Protein AF-A0A9N9J824-F1 (afdb_monomer_lite)

pLDDT: mean 71.8, std 17.31, range [29.41, 93.31]

Sequence (123 aa):
YCRESSLVEPFQILQDLHNSNISACDINQIMSPIRKLTIQLCDLSPVYLIHLLSLYITTLEEMILDVILERAPLQLEDLRRLVKNNKKLKKLKLYTNYSERCLEGETLKYFADGAELPVAQYR

Radius of gyration: 15.01 Å; chains: 1; bounding box: 34×41×40 Å

Foldseek 3Di:
DPDPPPCPPVVVLLVPVVVDPDDPVVLQVSCDQAAEDEDEDDPDPVLVSLQSLLVRHQRYQEYHYEYAPDDDDDDLQSVLSNLVSHVNHAWYWYHYPFWIFIQGDVSSVVSNVPDDTDDTDTD

Secondary structure (DSSP, 8-state):
---------HHHHHHHHHHS---HHHHHHH----SEEEEEESSS-HHHHHHHHHHH-----EEEEEE-TTS-PPPHHHHHHHHHH-TT--EEEEE-SSEEEEEETHHHHHHHTTPPPPPPEE-

Organism: NCBI:txid60492

Structure (mmCIF, N/CA/C/O backbone):
data_AF-A0A9N9J824-F1
#
_entry.id   AF-A0A9N9J824-F1
#
loop_
_atom_site.group_PDB
_atom_site.id
_atom_site.type_symbol
_atom_site.label_atom_id
_atom_site.label_alt_id
_atom_site.label_comp_id
_atom_site.label_asym_id
_atom_site.label_entity_id
_atom_site.label_seq_id
_atom_site.pdbx_PDB_ins_code
_atom_site.Cartn_x
_atom_site.Cartn_y
_atom_site.Cartn_z
_atom_site.occupancy
_atom_site.B_iso_or_equiv
_atom_site.auth_seq_id
_atom_site.auth_comp_id
_atom_site.auth_asym_id
_atom_site.auth_atom_id
_atom_site.pdbx_PDB_model_num
ATOM 1 N N . TYR A 1 1 ? 16.180 33.447 14.887 1.00 38.06 1 TYR A N 1
ATOM 2 C CA . TYR A 1 1 ? 15.727 32.425 15.849 1.00 38.06 1 TYR A CA 1
ATOM 3 C C . TYR A 1 1 ? 14.283 32.041 15.557 1.00 38.06 1 TYR A C 1
ATOM 5 O O . TYR A 1 1 ? 13.361 32.581 16.149 1.00 38.06 1 TYR A O 1
ATOM 13 N N . CYS A 1 2 ? 14.091 31.113 14.627 1.00 29.41 2 CYS A N 1
ATOM 14 C CA . CYS A 1 2 ? 12.942 30.216 14.625 1.00 29.41 2 CYS A CA 1
ATOM 15 C C . CYS A 1 2 ? 13.572 28.832 14.722 1.00 29.41 2 CYS A C 1
ATOM 17 O O . CYS A 1 2 ? 14.417 28.501 13.896 1.00 29.41 2 CYS A O 1
ATOM 19 N N . ARG A 1 3 ? 13.290 28.112 15.812 1.00 31.98 3 ARG A N 1
ATOM 20 C CA . ARG A 1 3 ? 13.802 26.758 16.019 1.00 31.98 3 ARG A CA 1
ATOM 21 C C . ARG A 1 3 ? 13.313 25.909 14.856 1.00 31.98 3 ARG A C 1
ATOM 23 O O . ARG A 1 3 ? 12.104 25.747 14.698 1.00 31.98 3 ARG A O 1
ATOM 30 N N . GLU A 1 4 ? 14.258 25.400 14.076 1.00 37.06 4 GLU A N 1
ATOM 31 C CA . GLU A 1 4 ? 14.064 24.260 13.193 1.00 37.06 4 GLU A CA 1
ATOM 32 C C . GLU A 1 4 ? 13.423 23.164 14.040 1.00 37.06 4 GLU A C 1
ATOM 34 O O . GLU A 1 4 ? 14.053 22.550 14.904 1.00 37.06 4 GLU A O 1
ATOM 39 N N . SER A 1 5 ? 12.108 23.011 13.887 1.00 38.97 5 SER A N 1
ATOM 40 C CA . SER A 1 5 ? 11.429 21.830 14.385 1.00 38.97 5 SER A CA 1
ATOM 41 C C . SER A 1 5 ? 12.006 20.701 13.565 1.00 38.97 5 SER A C 1
ATOM 43 O O . SER A 1 5 ? 11.746 20.629 12.368 1.00 38.97 5 SER A O 1
ATOM 45 N N . SER A 1 6 ? 12.871 19.932 14.223 1.00 44.56 6 SER A N 1
ATOM 46 C CA . SER A 1 6 ? 13.490 18.702 13.757 1.00 44.56 6 SER A CA 1
ATOM 47 C C . SER A 1 6 ? 12.423 17.811 13.125 1.00 44.56 6 SER A C 1
ATOM 49 O O . SER A 1 6 ? 11.774 17.000 13.787 1.00 44.56 6 SER A O 1
ATOM 51 N N . LEU A 1 7 ? 12.197 18.021 11.831 1.00 42.47 7 LEU A N 1
ATOM 52 C CA . LEU A 1 7 ? 11.673 17.016 10.939 1.00 42.47 7 LEU A CA 1
ATOM 53 C C . LEU A 1 7 ? 12.804 16.005 10.855 1.00 42.47 7 LEU A C 1
ATOM 55 O O . LEU A 1 7 ? 13.679 16.094 10.000 1.00 42.47 7 LEU A O 1
ATOM 59 N N . VAL A 1 8 ? 12.820 15.062 11.793 1.00 47.12 8 VAL A N 1
ATOM 60 C CA . VAL A 1 8 ? 13.379 13.760 11.471 1.00 47.12 8 VAL A CA 1
ATOM 61 C C . VAL A 1 8 ? 12.509 13.280 10.316 1.00 47.12 8 VAL A C 1
ATOM 63 O O . VAL A 1 8 ? 11.371 12.852 10.513 1.00 47.12 8 VAL A O 1
ATOM 66 N N . GLU A 1 9 ? 12.993 13.538 9.101 1.00 54.47 9 GLU A N 1
ATOM 67 C CA . GLU A 1 9 ? 12.348 13.168 7.852 1.00 54.47 9 GLU A CA 1
ATOM 68 C C . GLU A 1 9 ? 11.931 11.701 8.004 1.00 54.47 9 GLU A C 1
ATOM 70 O O . GLU A 1 9 ? 12.770 10.884 8.390 1.00 54.47 9 GLU A O 1
ATOM 75 N N . PRO A 1 10 ? 10.666 11.328 7.746 1.00 52.47 10 PRO A N 1
ATOM 76 C CA . PRO A 1 10 ? 10.201 9.943 7.845 1.00 52.47 10 PRO A CA 1
ATOM 77 C C . PRO A 1 10 ? 11.146 8.941 7.159 1.00 52.47 10 PRO A C 1
ATOM 79 O O . PRO A 1 10 ? 11.251 7.795 7.578 1.00 52.47 10 PRO A O 1
ATOM 82 N N . PHE A 1 11 ? 11.894 9.401 6.154 1.00 52.06 11 PHE A N 1
ATOM 83 C CA . PHE A 1 11 ? 12.988 8.686 5.509 1.00 52.06 11 PHE A CA 1
ATOM 84 C C . PHE A 1 11 ? 14.135 8.266 6.437 1.00 52.06 11 PHE A C 1
ATOM 86 O O . PHE A 1 11 ? 14.586 7.130 6.320 1.00 52.06 11 PHE A O 1
ATOM 93 N N . GLN A 1 12 ? 14.597 9.123 7.350 1.00 56.09 12 GLN A N 1
ATOM 94 C CA . GLN A 1 12 ? 15.696 8.797 8.265 1.00 56.09 12 GLN A CA 1
ATOM 95 C C . GLN A 1 12 ? 15.282 7.691 9.240 1.00 56.09 12 GLN A C 1
ATOM 97 O O . GLN A 1 12 ? 16.010 6.724 9.409 1.00 56.09 12 GLN A O 1
ATOM 102 N N . ILE A 1 13 ? 14.062 7.764 9.781 1.00 56.28 13 ILE A N 1
ATOM 103 C CA . ILE A 1 13 ? 13.504 6.725 10.663 1.00 56.28 13 ILE A CA 1
ATOM 104 C C . ILE A 1 13 ? 13.414 5.372 9.942 1.00 56.28 13 ILE A C 1
ATOM 106 O O . ILE A 1 13 ? 13.715 4.328 10.519 1.00 56.28 13 ILE A O 1
ATOM 110 N N . LEU A 1 14 ? 13.008 5.380 8.669 1.00 58.31 14 LEU A N 1
ATOM 111 C CA . LEU A 1 14 ? 12.906 4.165 7.859 1.00 58.31 14 LEU A CA 1
ATOM 112 C C . LEU A 1 14 ? 14.279 3.598 7.477 1.00 58.31 14 LEU A C 1
ATOM 114 O O . LEU A 1 14 ? 14.439 2.378 7.442 1.00 58.31 14 LEU A O 1
ATOM 118 N N . GLN A 1 15 ? 15.267 4.458 7.216 1.00 57.78 15 GLN A N 1
ATOM 119 C CA . GLN A 1 15 ? 16.653 4.036 7.003 1.00 57.78 15 GLN A CA 1
ATOM 120 C C . GLN A 1 15 ? 17.264 3.452 8.275 1.00 57.78 15 GLN A C 1
ATOM 122 O O . GLN A 1 15 ? 17.921 2.414 8.211 1.00 57.78 15 GLN A O 1
ATOM 127 N N . ASP A 1 16 ? 17.004 4.071 9.424 1.00 55.41 16 ASP A N 1
ATOM 128 C CA . ASP A 1 16 ? 17.467 3.574 10.712 1.00 55.41 16 ASP A CA 1
ATOM 129 C C . ASP A 1 16 ? 16.846 2.195 10.983 1.00 55.41 16 ASP A C 1
ATOM 131 O O . ASP A 1 16 ? 17.589 1.248 11.226 1.00 55.41 16 ASP A O 1
ATOM 135 N N . LEU A 1 17 ? 15.529 2.023 10.793 1.00 54.81 17 LEU A N 1
ATOM 136 C CA . LEU A 1 17 ? 14.834 0.724 10.874 1.00 54.81 17 LEU A CA 1
ATOM 137 C C . LEU A 1 17 ? 15.404 -0.341 9.926 1.00 54.81 17 LEU A C 1
ATOM 139 O O . LEU A 1 17 ? 15.531 -1.498 10.316 1.00 54.81 17 LEU A O 1
ATOM 143 N N . HIS A 1 18 ? 15.744 0.030 8.689 1.00 53.53 18 HIS A N 1
ATOM 144 C CA . HIS A 1 18 ? 16.367 -0.885 7.729 1.00 53.53 18 HIS A CA 1
ATOM 145 C C . HIS A 1 18 ? 17.758 -1.348 8.193 1.00 53.53 18 HIS A C 1
ATOM 147 O O . HIS A 1 18 ? 18.149 -2.488 7.949 1.00 53.53 18 HIS A O 1
ATOM 153 N N . ASN A 1 19 ? 18.504 -0.471 8.867 1.00 50.69 19 ASN A N 1
ATOM 154 C CA . ASN A 1 19 ? 19.903 -0.693 9.221 1.00 50.69 19 ASN A CA 1
ATOM 155 C C . ASN A 1 19 ? 20.120 -1.237 10.641 1.00 50.69 19 ASN A C 1
ATOM 157 O O . ASN A 1 19 ? 21.272 -1.454 11.022 1.00 50.69 19 ASN A O 1
ATOM 161 N N . SER A 1 20 ? 19.073 -1.461 11.443 1.00 44.78 20 SER A N 1
ATOM 162 C CA . SER A 1 20 ? 19.256 -1.827 12.851 1.00 44.78 20 SER A CA 1
ATOM 163 C C . SER A 1 20 ? 18.411 -3.008 13.340 1.00 44.78 20 SER A C 1
ATOM 165 O O . SER A 1 20 ? 17.248 -3.184 12.992 1.00 44.78 20 SER A O 1
ATOM 167 N N . ASN A 1 21 ? 19.027 -3.824 14.208 1.00 48.81 21 ASN A N 1
ATOM 168 C CA . ASN A 1 21 ? 18.382 -4.865 15.019 1.00 48.81 21 ASN A CA 1
ATOM 169 C C . ASN A 1 21 ? 17.567 -4.209 16.154 1.00 48.81 21 ASN A C 1
ATOM 171 O O . ASN A 1 21 ? 17.894 -4.357 17.333 1.00 48.81 21 ASN A O 1
ATOM 175 N N . ILE A 1 22 ? 16.556 -3.410 15.805 1.00 47.53 22 ILE A N 1
ATOM 176 C CA . ILE A 1 22 ? 15.750 -2.658 16.776 1.00 47.53 22 ILE A CA 1
ATOM 177 C C . ILE A 1 22 ? 14.830 -3.611 17.551 1.00 47.53 22 ILE A C 1
ATOM 179 O O . ILE A 1 22 ? 14.144 -4.455 16.969 1.00 47.53 22 ILE A O 1
ATOM 183 N N . SER A 1 23 ? 14.791 -3.462 18.878 1.00 46.97 23 SER A N 1
ATOM 184 C CA . SER A 1 23 ? 13.878 -4.208 19.745 1.00 46.97 23 SER A CA 1
ATOM 185 C C . SER A 1 23 ? 12.422 -3.757 19.542 1.00 46.97 23 SER A C 1
ATOM 187 O O . SER A 1 23 ? 12.147 -2.583 19.302 1.00 46.97 23 SER A O 1
ATOM 189 N N . ALA A 1 24 ? 11.451 -4.663 19.696 1.00 46.06 24 ALA A N 1
ATOM 190 C CA . ALA A 1 24 ? 10.024 -4.365 19.495 1.00 46.06 24 ALA A CA 1
ATOM 191 C C . ALA A 1 24 ? 9.471 -3.210 20.368 1.00 46.06 24 ALA A C 1
ATOM 193 O O . ALA A 1 24 ? 8.425 -2.640 20.051 1.00 46.06 24 ALA A O 1
ATOM 194 N N . CYS A 1 25 ? 10.154 -2.857 21.463 1.00 41.72 25 CYS A N 1
ATOM 195 C CA . CYS A 1 25 ? 9.774 -1.748 22.340 1.00 41.72 25 CYS A CA 1
ATOM 196 C C . CYS A 1 25 ? 10.129 -0.379 21.728 1.00 41.72 25 CYS A C 1
ATOM 198 O O . CYS A 1 25 ? 9.317 0.546 21.774 1.00 41.72 25 CYS A O 1
ATOM 200 N N . ASP A 1 26 ? 11.292 -0.277 21.082 1.00 49.81 26 ASP A N 1
ATOM 201 C CA . ASP A 1 26 ? 11.784 0.963 20.471 1.00 49.81 26 ASP A CA 1
ATOM 202 C C . ASP A 1 26 ? 11.023 1.293 19.177 1.00 49.81 26 ASP A C 1
ATOM 204 O O . ASP A 1 26 ? 10.731 2.456 18.903 1.00 49.81 26 ASP A O 1
ATOM 208 N N . ILE A 1 27 ? 10.584 0.271 18.430 1.00 48.53 27 ILE A N 1
ATOM 209 C CA . ILE A 1 27 ? 9.773 0.437 17.208 1.00 48.53 27 ILE A CA 1
ATOM 210 C C . ILE A 1 27 ? 8.463 1.188 17.500 1.00 48.53 27 ILE A C 1
ATOM 212 O O . ILE A 1 27 ? 8.082 2.092 16.757 1.00 48.53 27 ILE A O 1
ATOM 216 N N . ASN A 1 28 ? 7.787 0.852 18.604 1.00 47.84 28 ASN A N 1
ATOM 217 C CA . ASN A 1 28 ? 6.513 1.474 18.981 1.00 47.84 28 ASN A CA 1
ATOM 218 C C . ASN A 1 28 ? 6.668 2.918 19.484 1.00 47.84 28 ASN A C 1
ATOM 220 O O . ASN A 1 28 ? 5.723 3.698 19.382 1.00 47.84 28 ASN A O 1
ATOM 224 N N . GLN A 1 29 ? 7.835 3.281 20.029 1.00 50.28 29 GLN A N 1
ATOM 225 C CA . GLN A 1 29 ? 8.123 4.658 20.449 1.00 50.28 29 GLN A CA 1
ATOM 226 C C . GLN A 1 29 ? 8.572 5.540 19.279 1.00 50.28 29 GLN A C 1
ATOM 228 O O . GLN A 1 29 ? 8.224 6.719 19.234 1.00 50.28 29 GLN A O 1
ATOM 233 N N . ILE A 1 30 ? 9.312 4.971 18.324 1.00 48.94 30 ILE A N 1
ATOM 234 C CA . ILE A 1 30 ? 9.816 5.682 17.144 1.00 48.94 30 ILE A CA 1
ATOM 235 C C . ILE A 1 30 ? 8.683 5.954 16.141 1.00 48.94 30 ILE A C 1
ATOM 237 O O . ILE A 1 30 ? 8.609 7.038 15.560 1.00 48.94 30 ILE A O 1
ATOM 241 N N . MET A 1 31 ? 7.743 5.019 15.982 1.00 57.75 31 MET A N 1
ATOM 242 C CA . MET A 1 31 ? 6.624 5.157 15.046 1.00 57.75 31 MET A CA 1
ATOM 243 C C . MET A 1 31 ? 5.408 5.834 15.698 1.00 57.75 31 MET A C 1
ATOM 245 O O . MET A 1 31 ? 4.324 5.263 15.824 1.00 57.75 31 MET A O 1
ATOM 249 N N . SER A 1 32 ? 5.601 7.096 16.091 1.00 53.78 32 SER A N 1
ATOM 250 C CA . SER A 1 32 ? 4.529 8.072 16.354 1.00 53.78 32 SER A CA 1
ATOM 251 C C . SER A 1 32 ? 3.478 8.051 15.227 1.00 53.78 32 SER A C 1
ATOM 253 O O . SER A 1 32 ? 3.830 7.718 14.095 1.00 53.78 32 SER A O 1
ATOM 255 N N . PRO A 1 33 ? 2.194 8.395 15.464 1.00 59.12 33 PRO A N 1
ATOM 256 C CA . PRO A 1 33 ? 1.175 8.378 14.416 1.00 59.12 33 PRO A CA 1
ATOM 257 C C . PRO A 1 33 ? 1.564 9.235 13.202 1.00 59.12 33 PRO A C 1
ATOM 259 O O . PRO A 1 33 ? 1.441 10.462 13.202 1.00 59.12 33 PRO A O 1
ATOM 262 N N . ILE A 1 34 ? 2.000 8.562 12.139 1.00 65.44 34 ILE A N 1
ATOM 263 C CA . ILE A 1 34 ? 2.301 9.169 10.847 1.00 65.44 34 ILE A CA 1
ATOM 264 C C . ILE A 1 34 ? 0.975 9.368 10.131 1.00 65.44 34 ILE A C 1
ATOM 266 O O . ILE A 1 34 ? 0.274 8.404 9.862 1.00 65.44 34 ILE A O 1
ATOM 270 N N . ARG A 1 35 ? 0.621 10.609 9.790 1.00 74.38 35 ARG A N 1
ATOM 271 C CA . ARG A 1 35 ? -0.578 10.874 8.973 1.00 74.38 35 ARG A CA 1
ATOM 272 C C . ARG A 1 35 ? -0.316 10.667 7.487 1.00 74.38 35 ARG A C 1
ATOM 274 O O . ARG A 1 35 ? -1.180 10.154 6.786 1.00 74.38 35 ARG A O 1
ATOM 281 N N . LYS A 1 36 ? 0.871 11.048 7.015 1.00 82.56 36 LYS A N 1
ATOM 282 C CA . LYS A 1 36 ? 1.250 10.998 5.605 1.00 82.56 36 LYS A CA 1
ATOM 283 C C . LYS A 1 36 ? 2.679 10.514 5.446 1.00 82.56 36 LYS A C 1
ATOM 285 O O . LYS A 1 36 ? 3.563 10.996 6.148 1.00 82.56 36 LYS A O 1
ATOM 290 N N . LEU A 1 37 ? 2.886 9.602 4.503 1.00 80.06 37 LEU A N 1
ATOM 291 C CA . LEU A 1 37 ? 4.195 9.059 4.170 1.00 80.06 37 LEU A CA 1
ATOM 292 C C . LEU A 1 37 ? 4.410 9.101 2.657 1.00 80.06 37 LEU A C 1
ATOM 294 O O . LEU A 1 37 ? 3.564 8.628 1.901 1.00 80.06 37 LEU A O 1
ATOM 298 N N . THR A 1 38 ? 5.549 9.640 2.235 1.00 79.56 38 THR A N 1
ATOM 299 C CA . THR A 1 38 ? 6.003 9.624 0.842 1.00 79.56 38 THR A CA 1
ATOM 300 C C . THR A 1 38 ? 7.310 8.855 0.791 1.00 79.56 38 THR A C 1
ATOM 302 O O . THR A 1 38 ? 8.192 9.135 1.594 1.00 79.56 38 THR A O 1
ATOM 305 N N . ILE A 1 39 ? 7.432 7.888 -0.116 1.00 75.06 39 ILE A N 1
ATOM 306 C CA . ILE A 1 39 ? 8.640 7.077 -0.288 1.00 75.06 39 ILE A CA 1
ATOM 307 C C . ILE A 1 39 ? 9.016 7.045 -1.765 1.00 75.06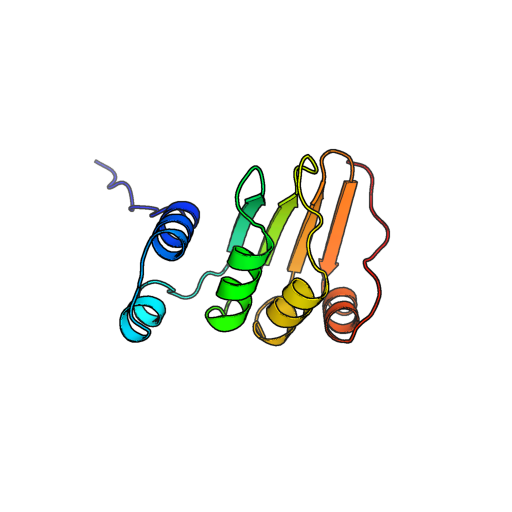 39 ILE A C 1
ATOM 309 O O . ILE A 1 39 ? 8.181 6.732 -2.612 1.00 75.06 39 ILE A O 1
ATOM 313 N N . GLN A 1 40 ? 10.295 7.291 -2.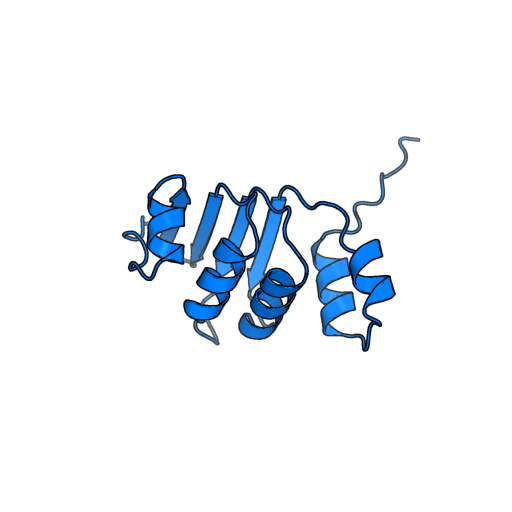039 1.00 73.50 40 GLN A N 1
ATOM 314 C CA . GLN A 1 40 ? 10.921 7.031 -3.330 1.00 73.50 40 GLN A CA 1
ATOM 315 C C . GLN A 1 40 ? 11.656 5.691 -3.274 1.00 73.50 40 GLN A C 1
ATOM 317 O O . GLN A 1 40 ? 12.535 5.479 -2.438 1.00 73.50 40 GLN A O 1
ATOM 322 N N . LEU A 1 41 ? 11.266 4.766 -4.143 1.00 70.31 41 LEU A N 1
ATOM 323 C CA . LEU A 1 41 ? 11.821 3.421 -4.235 1.00 70.31 41 LEU A CA 1
ATOM 324 C C . LEU A 1 41 ? 12.838 3.387 -5.382 1.00 70.31 41 LEU A C 1
ATOM 326 O O . LEU A 1 41 ? 12.491 3.002 -6.496 1.00 70.31 41 LEU A O 1
ATOM 330 N N . CYS A 1 42 ? 14.064 3.846 -5.108 1.00 60.91 42 CYS A N 1
ATOM 331 C CA . CYS A 1 42 ? 15.139 3.928 -6.107 1.00 60.91 42 CYS A CA 1
ATOM 332 C C . CYS A 1 42 ? 16.109 2.731 -6.047 1.00 60.91 42 CYS A C 1
ATOM 334 O O . CYS A 1 42 ? 16.424 2.173 -7.088 1.00 60.91 42 CYS A O 1
ATOM 336 N N . ASP A 1 43 ? 16.521 2.288 -4.848 1.00 53.59 43 ASP A N 1
ATOM 337 C CA . ASP A 1 43 ? 17.519 1.204 -4.677 1.00 53.59 43 ASP A CA 1
ATOM 338 C C . ASP A 1 43 ? 17.292 0.294 -3.450 1.00 53.59 43 ASP A C 1
ATOM 340 O O . ASP A 1 43 ? 17.948 -0.737 -3.297 1.00 53.59 43 ASP A O 1
ATOM 344 N N . LEU A 1 44 ? 16.360 0.644 -2.558 1.00 53.44 44 LEU A N 1
ATOM 345 C CA . LEU A 1 44 ? 15.991 -0.195 -1.414 1.00 53.44 44 LEU A CA 1
ATOM 346 C C . LEU A 1 44 ? 15.024 -1.279 -1.871 1.00 53.44 44 LEU A C 1
ATOM 348 O O . LEU A 1 44 ? 14.120 -0.973 -2.641 1.00 53.44 44 LEU A O 1
ATOM 352 N N . SER A 1 45 ? 15.169 -2.508 -1.359 1.00 63.88 45 SER A N 1
ATOM 353 C CA . SER A 1 45 ? 14.196 -3.586 -1.577 1.00 63.88 45 SER A CA 1
ATOM 354 C C . SER A 1 45 ? 12.814 -3.108 -1.115 1.00 63.88 45 SER A C 1
ATOM 356 O O . SER A 1 45 ? 12.554 -3.063 0.096 1.00 63.88 45 SER A O 1
ATOM 358 N N . PRO A 1 46 ? 11.910 -2.742 -2.045 1.00 64.12 46 PRO A N 1
ATOM 359 C CA . PRO A 1 46 ? 10.637 -2.126 -1.684 1.00 64.12 46 PRO A CA 1
ATOM 360 C C . PRO A 1 46 ? 9.794 -3.057 -0.819 1.00 64.12 46 PRO A C 1
ATOM 362 O O . PRO A 1 46 ? 9.040 -2.618 0.043 1.00 64.12 46 PRO A O 1
ATOM 365 N N . VAL A 1 47 ? 9.992 -4.359 -1.021 1.00 69.56 47 VAL A N 1
ATOM 366 C CA . VAL A 1 47 ? 9.360 -5.454 -0.293 1.00 69.56 47 VAL A CA 1
ATOM 367 C C . VAL A 1 47 ? 9.593 -5.327 1.212 1.00 69.56 47 VAL A C 1
ATOM 369 O O . VAL A 1 47 ? 8.628 -5.326 1.969 1.00 69.56 47 VAL A O 1
ATOM 372 N N . TYR A 1 48 ? 10.839 -5.144 1.666 1.00 70.38 48 TYR A N 1
ATOM 373 C CA . TYR A 1 48 ? 11.126 -5.067 3.106 1.00 70.38 48 TYR A CA 1
ATOM 374 C C . TYR A 1 48 ? 10.503 -3.833 3.753 1.00 70.38 48 TYR A C 1
ATOM 376 O O . TYR A 1 48 ? 9.951 -3.921 4.8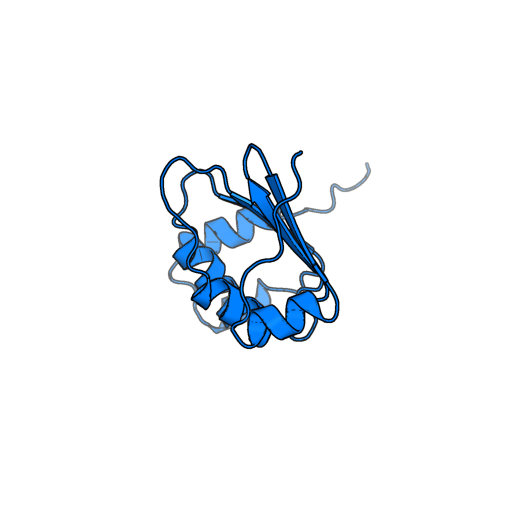49 1.00 70.38 48 TYR A O 1
ATOM 384 N N . LEU A 1 49 ? 10.538 -2.695 3.062 1.00 73.44 49 LEU A N 1
ATOM 385 C CA . LEU A 1 49 ? 9.985 -1.453 3.585 1.00 73.44 49 LEU A CA 1
ATOM 386 C C . LEU A 1 49 ? 8.459 -1.520 3.718 1.00 73.44 49 LEU A C 1
ATOM 388 O O . LEU A 1 49 ? 7.916 -1.188 4.771 1.00 73.44 49 LEU A O 1
ATOM 392 N N . ILE A 1 50 ? 7.761 -1.994 2.682 1.00 76.50 50 ILE A N 1
ATOM 393 C CA . ILE A 1 50 ? 6.305 -2.185 2.741 1.00 76.50 50 ILE A CA 1
ATOM 394 C C . ILE A 1 50 ? 5.939 -3.229 3.793 1.00 76.50 50 ILE A C 1
ATOM 396 O O . ILE A 1 50 ? 4.986 -3.020 4.544 1.00 76.50 50 ILE A O 1
ATOM 400 N N . HIS A 1 51 ? 6.709 -4.313 3.894 1.00 75.69 51 HIS A N 1
ATOM 401 C CA . HIS A 1 51 ? 6.495 -5.336 4.906 1.00 75.69 51 HIS A CA 1
ATOM 402 C C . HIS A 1 51 ? 6.568 -4.752 6.324 1.00 75.69 51 HIS A C 1
ATOM 404 O O . HIS A 1 51 ? 5.622 -4.912 7.097 1.00 75.69 51 HIS A O 1
ATOM 410 N N . LEU A 1 52 ? 7.623 -3.997 6.648 1.00 74.50 52 LEU A N 1
ATOM 411 C CA . LEU A 1 52 ? 7.768 -3.330 7.946 1.00 74.50 52 LEU A CA 1
ATOM 412 C C . LEU A 1 52 ? 6.615 -2.358 8.223 1.00 74.50 52 LEU A C 1
ATOM 414 O O . LEU A 1 52 ? 6.007 -2.406 9.293 1.00 74.50 52 LEU A O 1
ATOM 418 N N . LEU A 1 53 ? 6.262 -1.518 7.248 1.00 77.25 53 LEU A N 1
ATOM 419 C CA . LEU A 1 53 ? 5.144 -0.582 7.384 1.00 77.25 53 LEU A CA 1
ATOM 420 C C . LEU A 1 53 ? 3.820 -1.307 7.637 1.00 77.25 53 LEU A C 1
ATOM 422 O O . LEU A 1 53 ? 3.030 -0.861 8.467 1.00 77.25 53 LEU A O 1
ATOM 426 N N . SER A 1 54 ? 3.595 -2.439 6.967 1.00 75.88 54 SER A N 1
ATOM 427 C CA . SER A 1 54 ? 2.391 -3.248 7.152 1.00 75.88 54 SER A CA 1
ATOM 428 C C . SER A 1 54 ? 2.290 -3.860 8.548 1.00 75.88 54 SER A C 1
ATOM 430 O O . SER A 1 54 ? 1.182 -4.084 9.026 1.00 75.88 54 SER A O 1
ATOM 432 N N . LEU A 1 55 ? 3.417 -4.138 9.206 1.00 73.50 55 LEU A N 1
ATOM 433 C CA . LEU A 1 55 ? 3.433 -4.756 10.531 1.00 73.50 55 LEU A CA 1
ATOM 434 C C . LEU A 1 55 ? 3.277 -3.732 11.652 1.00 73.50 55 LEU A C 1
ATOM 436 O O . LEU A 1 55 ? 2.549 -3.981 12.611 1.00 73.50 55 LEU A O 1
ATOM 440 N N . TYR A 1 56 ? 3.957 -2.592 11.537 1.00 71.94 56 TYR A N 1
ATOM 441 C CA . TYR A 1 56 ? 4.119 -1.673 12.663 1.00 71.94 56 TYR A CA 1
ATOM 442 C C . TYR A 1 56 ? 3.259 -0.411 12.563 1.00 71.94 56 TYR A C 1
ATOM 444 O O . TYR A 1 56 ? 3.016 0.239 13.578 1.00 71.94 56 TYR A O 1
ATOM 452 N N . ILE A 1 57 ? 2.748 -0.064 11.375 1.00 74.00 57 ILE A N 1
ATOM 453 C CA . ILE A 1 57 ? 1.971 1.165 11.177 1.00 74.00 57 ILE A CA 1
ATOM 454 C C . ILE A 1 57 ? 0.503 0.841 10.958 1.00 74.00 57 ILE A C 1
ATOM 456 O O . ILE A 1 57 ? 0.119 0.208 9.979 1.00 74.00 57 ILE A O 1
ATOM 460 N N . THR A 1 58 ? -0.331 1.357 11.860 1.00 76.12 58 THR A N 1
ATOM 461 C CA . THR A 1 58 ? -1.792 1.167 11.840 1.00 76.12 58 THR A CA 1
ATOM 462 C C . THR A 1 58 ? -2.576 2.475 11.694 1.00 76.12 58 THR A C 1
ATOM 464 O O . THR A 1 58 ? -3.805 2.459 11.585 1.00 76.12 58 THR A O 1
ATOM 467 N N . THR A 1 59 ? -1.883 3.619 11.720 1.00 79.62 59 THR A N 1
ATOM 468 C CA . THR A 1 59 ? -2.489 4.959 11.809 1.00 79.62 59 THR A CA 1
ATOM 469 C C . THR A 1 59 ? -2.202 5.877 10.616 1.00 79.62 59 THR A C 1
ATOM 471 O O . THR A 1 59 ? -2.555 7.053 10.676 1.00 79.62 59 THR A O 1
ATOM 474 N N . LEU A 1 60 ? -1.631 5.339 9.538 1.00 82.56 60 LEU A N 1
ATOM 475 C CA . LEU A 1 60 ? -1.339 6.063 8.299 1.00 82.56 60 LEU A CA 1
ATOM 476 C C . LEU A 1 60 ? -2.633 6.472 7.607 1.00 82.56 60 LEU A C 1
ATOM 478 O O . LEU A 1 60 ? -3.487 5.629 7.383 1.00 82.56 60 LEU A O 1
ATOM 482 N N . GLU A 1 61 ? -2.788 7.743 7.245 1.00 85.56 61 GLU A N 1
ATOM 483 C CA . GLU A 1 61 ? -3.971 8.212 6.509 1.00 85.56 61 GLU A CA 1
ATOM 484 C C . GLU A 1 61 ? -3.716 8.304 5.004 1.00 85.56 61 GLU A C 1
ATOM 486 O O . GLU A 1 61 ? -4.605 8.000 4.204 1.00 85.56 61 GLU A O 1
ATOM 491 N N . GLU A 1 62 ? -2.491 8.661 4.618 1.00 85.81 62 GLU A N 1
ATOM 492 C CA . GLU A 1 62 ? -2.065 8.796 3.227 1.00 85.81 62 GLU A CA 1
ATOM 493 C C . GLU A 1 62 ? -0.698 8.153 2.982 1.00 85.81 62 GLU A C 1
ATOM 495 O O . GLU A 1 62 ? 0.249 8.364 3.743 1.00 85.81 62 GLU A O 1
ATOM 500 N N . MET A 1 63 ? -0.572 7.446 1.861 1.00 85.81 63 MET A N 1
ATOM 501 C CA . MET A 1 63 ? 0.695 6.889 1.398 1.00 85.81 63 MET A CA 1
ATOM 502 C C . MET A 1 63 ? 0.940 7.227 -0.069 1.00 85.81 63 MET A C 1
ATOM 504 O O . MET A 1 63 ? 0.075 7.020 -0.921 1.00 85.81 63 MET A O 1
ATOM 508 N N . ILE A 1 64 ? 2.132 7.735 -0.359 1.00 85.69 64 ILE A N 1
ATOM 509 C CA . ILE A 1 64 ? 2.612 8.023 -1.705 1.00 85.69 64 ILE A CA 1
ATOM 510 C C . ILE A 1 64 ? 3.856 7.174 -1.958 1.00 85.69 64 ILE A C 1
ATOM 512 O O . ILE A 1 64 ? 4.836 7.271 -1.222 1.00 85.69 64 ILE A O 1
ATOM 516 N N . LEU A 1 65 ? 3.809 6.350 -3.001 1.00 81.44 65 LEU A N 1
ATOM 517 C CA . LEU A 1 65 ? 4.925 5.525 -3.442 1.00 81.44 65 LEU A CA 1
ATOM 518 C C . LEU A 1 65 ? 5.359 5.936 -4.841 1.00 81.44 65 LEU A C 1
ATOM 520 O O . LEU A 1 65 ? 4.645 5.670 -5.805 1.00 81.44 65 LEU A O 1
ATOM 524 N N . ASP A 1 66 ? 6.539 6.530 -4.944 1.00 78.56 66 ASP A N 1
ATOM 525 C CA . ASP A 1 66 ? 7.219 6.776 -6.210 1.00 78.56 66 ASP A CA 1
ATOM 526 C C . ASP A 1 66 ? 8.093 5.565 -6.552 1.00 78.56 66 ASP A C 1
ATOM 528 O O . ASP A 1 66 ? 9.150 5.342 -5.962 1.00 78.56 66 ASP A O 1
ATOM 532 N N . VAL A 1 67 ? 7.614 4.743 -7.487 1.00 75.62 67 VAL A N 1
ATOM 533 C CA . VAL A 1 67 ? 8.292 3.544 -7.985 1.00 75.62 67 VAL A CA 1
ATOM 534 C C . VAL A 1 67 ? 9.080 3.914 -9.237 1.00 75.62 67 VAL A C 1
ATOM 536 O O . VAL A 1 67 ? 8.534 3.968 -10.343 1.00 75.62 67 VAL A O 1
ATOM 539 N N . ILE A 1 68 ? 10.380 4.142 -9.078 1.00 67.88 68 ILE A N 1
ATOM 540 C CA . ILE A 1 68 ? 11.283 4.312 -10.215 1.00 67.88 68 ILE A CA 1
ATOM 541 C C . ILE A 1 68 ? 11.678 2.904 -10.671 1.00 67.88 68 ILE A C 1
ATOM 543 O O . ILE A 1 68 ? 12.513 2.230 -10.073 1.00 67.88 68 ILE A O 1
ATOM 547 N N . LEU A 1 69 ? 10.966 2.409 -11.687 1.00 51.78 69 LEU A N 1
ATOM 548 C CA . LEU A 1 69 ? 11.117 1.059 -12.232 1.00 51.78 69 LEU A CA 1
ATOM 549 C C . LEU A 1 69 ? 12.452 0.918 -12.966 1.00 51.78 69 LEU A C 1
ATOM 551 O O . LEU A 1 69 ? 12.496 1.002 -14.188 1.00 51.78 69 LEU A O 1
ATOM 555 N N . GLU A 1 70 ? 13.527 0.651 -12.234 1.00 50.34 70 GLU A N 1
ATOM 556 C CA . GLU A 1 70 ? 14.748 0.136 -12.858 1.00 50.34 70 GLU A CA 1
ATOM 557 C C . GLU A 1 70 ? 15.130 -1.267 -12.373 1.00 50.34 70 GLU A C 1
ATOM 559 O O . GLU A 1 70 ? 15.849 -1.954 -13.096 1.00 50.34 70 GLU A O 1
ATOM 564 N N . ARG A 1 71 ? 14.662 -1.752 -11.203 1.00 51.66 71 ARG A N 1
ATOM 565 C CA . ARG A 1 71 ? 15.244 -2.991 -10.627 1.00 51.66 71 ARG A CA 1
ATOM 566 C C . ARG A 1 71 ? 14.331 -3.993 -9.909 1.00 51.66 71 ARG A C 1
ATOM 568 O O . ARG A 1 71 ? 14.710 -5.161 -9.864 1.00 51.66 71 ARG A O 1
ATOM 575 N N . ALA A 1 72 ? 13.151 -3.635 -9.390 1.00 56.59 72 ALA A N 1
ATOM 576 C CA . ALA A 1 72 ? 12.267 -4.629 -8.756 1.00 56.59 72 ALA A CA 1
ATOM 577 C C . ALA A 1 72 ? 10.773 -4.248 -8.807 1.00 56.59 72 ALA A C 1
ATOM 579 O O . ALA A 1 72 ? 10.418 -3.136 -8.414 1.00 56.59 72 ALA A O 1
ATOM 580 N N . PRO A 1 73 ? 9.876 -5.154 -9.242 1.00 64.06 73 PRO A N 1
ATOM 581 C CA . PRO A 1 73 ? 8.440 -4.931 -9.154 1.00 64.06 73 PRO A CA 1
ATOM 582 C C . PRO A 1 73 ? 7.961 -5.020 -7.699 1.00 64.06 73 PRO A C 1
ATOM 584 O O . PRO A 1 73 ? 8.380 -5.885 -6.930 1.00 64.06 73 PRO A O 1
ATOM 587 N N . LEU A 1 74 ? 7.043 -4.131 -7.331 1.00 71.00 74 LEU A N 1
ATOM 588 C CA . LEU A 1 74 ? 6.392 -4.128 -6.025 1.00 71.00 74 LEU A CA 1
ATOM 589 C C . LEU A 1 74 ? 5.438 -5.325 -5.902 1.00 71.00 74 LEU A C 1
ATOM 591 O O . LEU A 1 74 ? 4.591 -5.532 -6.773 1.00 71.00 74 LEU A O 1
ATOM 595 N N . GLN A 1 75 ? 5.535 -6.098 -4.819 1.00 76.81 75 GLN A N 1
ATOM 596 C CA . GLN A 1 75 ? 4.598 -7.195 -4.578 1.00 76.81 75 GLN A CA 1
ATOM 597 C C . GLN A 1 75 ? 3.246 -6.646 -4.110 1.00 76.81 75 GLN A C 1
ATOM 599 O O . GLN A 1 75 ? 3.145 -5.992 -3.072 1.00 76.81 75 GLN A O 1
ATOM 604 N N . LEU A 1 76 ? 2.186 -6.925 -4.876 1.00 82.81 76 LEU A N 1
ATOM 605 C CA . LEU A 1 76 ? 0.838 -6.433 -4.567 1.00 82.81 76 LEU A CA 1
ATOM 606 C C . LEU A 1 76 ? 0.305 -6.979 -3.237 1.00 82.81 76 LEU A C 1
ATOM 608 O O . LEU A 1 76 ? -0.452 -6.292 -2.562 1.00 82.81 76 LEU A O 1
ATOM 612 N N . GLU A 1 77 ? 0.722 -8.178 -2.832 1.00 84.31 77 GLU A N 1
ATOM 613 C CA . GLU A 1 77 ? 0.302 -8.785 -1.565 1.00 84.31 77 GLU A CA 1
ATOM 614 C C . GLU A 1 77 ? 0.774 -7.998 -0.338 1.00 84.31 77 GLU A C 1
ATOM 616 O O . GLU A 1 77 ? 0.000 -7.802 0.600 1.00 84.31 77 GLU A O 1
ATOM 621 N N . ASP A 1 78 ? 2.001 -7.479 -0.346 1.00 81.25 78 ASP A N 1
ATOM 622 C CA . ASP A 1 78 ? 2.498 -6.667 0.768 1.00 81.25 78 ASP A CA 1
ATOM 623 C C . ASP A 1 78 ? 1.777 -5.320 0.837 1.00 81.25 78 ASP A C 1
ATOM 625 O O . ASP A 1 78 ? 1.410 -4.862 1.920 1.00 81.25 78 ASP A O 1
ATOM 629 N N . LEU A 1 79 ? 1.476 -4.723 -0.321 1.00 84.75 79 LEU A N 1
ATOM 630 C CA . LEU A 1 79 ? 0.621 -3.539 -0.381 1.00 84.75 79 LEU A CA 1
ATOM 631 C C . LEU A 1 79 ? -0.776 -3.816 0.177 1.00 84.75 79 LEU A C 1
ATOM 633 O O . LEU A 1 79 ? -1.303 -3.010 0.940 1.00 84.75 79 LEU A O 1
ATOM 637 N N . ARG A 1 80 ? -1.378 -4.960 -0.159 1.00 90.00 80 ARG A N 1
ATOM 638 C CA . ARG A 1 80 ? -2.689 -5.359 0.374 1.00 90.00 80 ARG A CA 1
ATOM 639 C C . ARG A 1 80 ? -2.646 -5.525 1.886 1.00 90.00 80 ARG A C 1
ATOM 641 O O . ARG A 1 80 ? -3.538 -5.033 2.574 1.00 90.00 80 ARG A O 1
ATOM 648 N N . ARG A 1 81 ? -1.604 -6.173 2.415 1.00 87.38 81 ARG A N 1
ATOM 649 C CA . ARG A 1 81 ? -1.387 -6.303 3.865 1.00 87.38 81 ARG A CA 1
ATOM 650 C C . ARG A 1 81 ? -1.247 -4.943 4.532 1.00 87.38 81 ARG A C 1
ATOM 652 O O . ARG A 1 81 ? -1.871 -4.724 5.565 1.00 87.38 81 ARG A O 1
ATOM 659 N N . LEU A 1 82 ? -0.505 -4.019 3.921 1.00 86.19 82 LEU A N 1
ATOM 660 C CA . LEU A 1 82 ? -0.370 -2.653 4.420 1.00 86.19 82 LEU A CA 1
ATOM 661 C C . LEU A 1 82 ? -1.730 -1.962 4.507 1.00 86.19 82 LEU A C 1
ATOM 663 O O . LEU A 1 82 ? -2.068 -1.433 5.561 1.00 86.19 82 LEU A O 1
ATOM 667 N N . VAL A 1 83 ? -2.540 -2.023 3.447 1.00 89.31 83 VAL A N 1
ATOM 668 C CA . VAL A 1 83 ? -3.884 -1.424 3.452 1.00 89.31 83 VAL A CA 1
ATOM 669 C C . VAL A 1 83 ? -4.772 -2.070 4.526 1.00 89.31 83 VAL A C 1
ATOM 671 O O . VAL A 1 83 ? -5.452 -1.360 5.262 1.00 89.31 83 VAL A O 1
ATOM 674 N N . LYS A 1 84 ? -4.738 -3.402 4.676 1.00 88.81 84 LYS A N 1
ATOM 675 C CA . LYS A 1 84 ? -5.536 -4.128 5.686 1.00 88.81 84 LYS A CA 1
ATOM 676 C C . LYS A 1 84 ? -5.155 -3.779 7.119 1.00 88.81 84 LYS A C 1
ATOM 678 O O . LYS A 1 84 ? -6.029 -3.581 7.964 1.00 88.81 84 LYS A O 1
ATOM 683 N N . ASN A 1 85 ? -3.859 -3.719 7.398 1.00 85.50 85 ASN A N 1
ATOM 684 C CA . ASN A 1 85 ? -3.356 -3.477 8.746 1.00 85.50 85 ASN A CA 1
ATOM 685 C C . ASN A 1 85 ? -3.472 -1.997 9.134 1.00 85.50 85 ASN A C 1
ATOM 687 O O . ASN A 1 85 ? -3.528 -1.659 10.319 1.00 85.50 85 ASN A O 1
ATOM 691 N N . ASN A 1 86 ? -3.602 -1.115 8.144 1.00 84.62 86 ASN A N 1
ATOM 692 C CA . ASN A 1 86 ? -3.680 0.316 8.340 1.00 84.62 86 ASN A CA 1
ATOM 693 C C . ASN A 1 86 ? -5.107 0.854 8.177 1.00 84.62 86 ASN A C 1
ATOM 695 O O . ASN A 1 86 ? -5.475 1.456 7.173 1.00 84.62 86 ASN A O 1
ATOM 699 N N . LYS A 1 87 ? -5.926 0.660 9.217 1.00 80.31 87 LYS A N 1
ATOM 700 C CA . LYS A 1 87 ? -7.364 1.005 9.218 1.00 80.31 87 LYS A CA 1
ATOM 701 C C . LYS A 1 87 ? -7.664 2.489 8.987 1.00 80.31 87 LYS A C 1
ATOM 703 O O . LYS A 1 87 ? -8.811 2.837 8.713 1.00 80.31 87 LYS A O 1
ATOM 708 N N . LYS A 1 88 ? -6.674 3.367 9.162 1.00 85.50 88 LYS A N 1
ATOM 709 C CA . LYS A 1 88 ? -6.825 4.806 8.928 1.00 85.50 88 LYS A CA 1
ATOM 710 C C . LYS A 1 88 ? -6.475 5.221 7.502 1.00 85.50 88 LYS A C 1
ATOM 712 O O . LYS A 1 88 ? -6.754 6.368 7.160 1.00 85.50 88 LYS A O 1
ATOM 717 N N . LEU A 1 89 ? -5.930 4.316 6.685 1.00 88.44 89 LEU A N 1
ATOM 718 C CA . LEU A 1 89 ? -5.481 4.626 5.336 1.00 88.44 89 LEU A CA 1
ATOM 719 C C . LEU A 1 89 ? -6.693 4.922 4.461 1.00 88.44 89 LEU A C 1
ATOM 721 O O . LEU A 1 89 ? -7.538 4.064 4.218 1.00 88.44 89 LEU A O 1
ATOM 725 N N . LYS A 1 90 ? -6.782 6.169 4.004 1.00 90.06 90 LYS A N 1
ATOM 726 C CA . LYS A 1 90 ? -7.861 6.661 3.140 1.00 90.06 90 LYS A CA 1
ATOM 727 C C . LYS A 1 90 ? -7.415 6.767 1.689 1.00 90.06 90 LYS A C 1
ATOM 729 O O . LYS A 1 90 ? -8.263 6.736 0.799 1.00 90.06 90 LYS A O 1
ATOM 734 N N . LYS A 1 91 ? -6.103 6.897 1.468 1.00 91.88 91 LYS A N 1
ATOM 735 C CA . LYS A 1 91 ? -5.513 7.180 0.164 1.00 91.88 91 LYS A CA 1
ATOM 736 C C . LYS A 1 91 ? -4.164 6.496 -0.009 1.00 91.88 91 LYS A C 1
ATOM 738 O O . LYS A 1 91 ? -3.246 6.709 0.782 1.00 91.88 91 LYS A O 1
ATOM 743 N N . LEU A 1 92 ? -4.028 5.750 -1.099 1.00 91.44 92 LEU A N 1
ATOM 744 C CA . LEU A 1 92 ? -2.761 5.210 -1.579 1.00 91.44 92 LEU A CA 1
ATOM 745 C C . LEU A 1 92 ? -2.539 5.692 -3.011 1.00 91.44 92 LEU A C 1
ATOM 747 O O . LEU A 1 92 ? -3.371 5.461 -3.888 1.00 91.44 92 LEU A O 1
ATOM 751 N N . LYS A 1 93 ? -1.412 6.355 -3.252 1.00 90.62 93 LYS A N 1
ATOM 752 C CA . LYS A 1 93 ? -0.976 6.722 -4.596 1.00 90.62 93 LYS A CA 1
ATOM 753 C C . LYS A 1 93 ? 0.267 5.939 -4.974 1.00 90.62 93 LYS A C 1
ATOM 755 O O . LYS A 1 93 ? 1.249 5.940 -4.235 1.00 90.62 93 LYS A O 1
ATOM 760 N N . LEU A 1 94 ? 0.206 5.300 -6.133 1.00 88.12 94 LEU A N 1
ATOM 761 C CA . LEU A 1 94 ? 1.320 4.593 -6.743 1.00 88.12 94 LEU A CA 1
ATOM 762 C C . LEU A 1 94 ? 1.737 5.359 -7.988 1.00 88.12 94 LEU A C 1
ATOM 764 O O . LEU A 1 94 ? 0.932 5.574 -8.896 1.00 88.12 94 LEU A O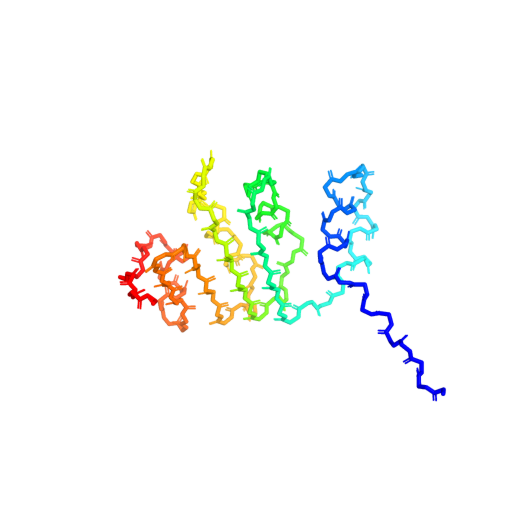 1
ATOM 768 N N . TYR A 1 95 ? 2.995 5.746 -8.030 1.00 85.81 95 TYR A N 1
ATOM 769 C CA . TYR A 1 95 ? 3.584 6.512 -9.103 1.00 85.81 95 TYR A CA 1
ATOM 770 C C . TYR A 1 95 ? 4.666 5.697 -9.784 1.00 85.81 95 TYR A C 1
ATOM 772 O O . TYR A 1 95 ? 5.395 4.937 -9.160 1.00 85.81 95 TYR A O 1
ATOM 780 N N . THR A 1 96 ? 4.749 5.871 -11.090 1.00 81.81 96 THR A N 1
ATOM 781 C CA . THR A 1 96 ? 5.854 5.424 -11.931 1.00 81.81 96 THR A CA 1
ATOM 782 C C . THR A 1 96 ? 6.359 6.627 -12.717 1.00 81.81 96 THR A C 1
ATOM 784 O O . THR A 1 96 ? 5.714 7.679 -12.716 1.00 81.81 96 THR A O 1
ATOM 787 N N . ASN A 1 97 ? 7.450 6.457 -13.462 1.00 79.56 97 ASN A N 1
ATOM 788 C CA . ASN A 1 97 ? 7.990 7.508 -14.332 1.00 79.56 97 ASN A CA 1
ATOM 789 C C . ASN A 1 97 ? 6.986 8.016 -15.387 1.00 79.56 97 ASN A C 1
ATOM 791 O O . ASN A 1 97 ? 7.154 9.119 -15.891 1.00 79.56 97 ASN A O 1
ATOM 795 N N . TYR A 1 98 ? 5.954 7.231 -15.719 1.00 81.88 98 TYR A N 1
ATOM 796 C CA . TYR A 1 98 ? 5.034 7.524 -16.828 1.00 81.88 98 TYR A CA 1
ATOM 797 C C . TYR A 1 98 ? 3.559 7.552 -16.435 1.00 81.88 98 TYR A C 1
ATOM 799 O O . TYR A 1 98 ? 2.713 7.973 -17.219 1.00 81.88 98 TYR A O 1
ATOM 807 N N . SER A 1 99 ? 3.222 7.028 -15.259 1.00 85.75 99 SER A N 1
ATOM 808 C CA . SER A 1 99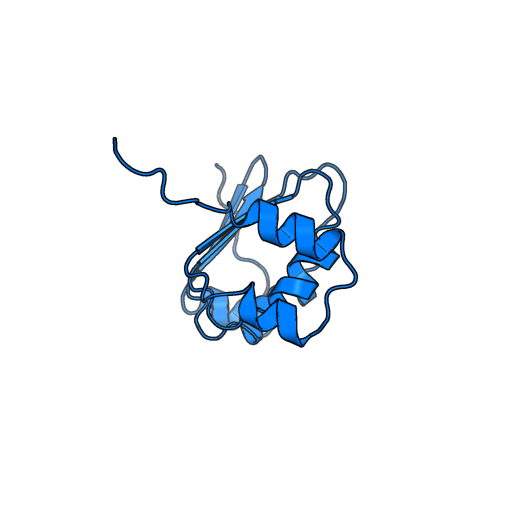 ? 1.829 6.814 -14.890 1.00 85.75 99 SER A CA 1
ATOM 809 C C . SER A 1 99 ? 1.590 6.885 -13.394 1.00 85.75 99 SER A C 1
ATOM 811 O O . SER A 1 99 ? 2.476 6.575 -12.591 1.00 85.75 99 SER A O 1
ATOM 813 N N . GLU A 1 100 ? 0.364 7.237 -13.030 1.00 89.81 100 GLU A N 1
ATOM 814 C CA . GLU A 1 100 ? -0.131 7.243 -11.666 1.00 89.81 100 GLU A CA 1
ATOM 815 C C . GLU A 1 100 ? -1.369 6.365 -11.493 1.00 89.81 100 GLU A C 1
ATOM 817 O O . GLU A 1 100 ? -2.195 6.210 -12.391 1.00 89.81 100 GLU A O 1
ATOM 822 N N . ARG A 1 101 ? -1.494 5.774 -10.306 1.00 90.94 101 ARG A N 1
ATOM 823 C CA . ARG A 1 101 ? -2.677 5.044 -9.853 1.00 90.94 101 ARG A CA 1
ATOM 824 C C . ARG A 1 101 ? -3.070 5.581 -8.488 1.00 90.94 101 ARG A C 1
ATOM 826 O O . ARG A 1 101 ? -2.246 5.611 -7.574 1.00 90.94 101 ARG A O 1
ATOM 833 N N . CYS A 1 102 ? -4.324 5.992 -8.347 1.00 91.00 102 CYS A N 1
ATOM 834 C CA . CYS A 1 102 ? -4.869 6.497 -7.093 1.00 91.00 102 CYS A CA 1
ATOM 835 C C . CYS A 1 102 ? -5.933 5.530 -6.578 1.00 91.00 102 CYS A C 1
ATOM 837 O O . CYS A 1 102 ? -6.890 5.227 -7.287 1.00 91.00 102 CYS A O 1
ATOM 839 N N . LEU A 1 103 ? -5.752 5.056 -5.349 1.00 92.62 103 LEU A N 1
ATOM 840 C CA . LEU A 1 103 ? -6.704 4.221 -4.636 1.00 92.62 103 LEU A CA 1
ATOM 841 C C . LEU A 1 103 ? -7.287 5.037 -3.482 1.00 92.62 103 LEU A C 1
ATOM 843 O O . LEU A 1 103 ? -6.570 5.409 -2.552 1.00 92.62 103 LEU A O 1
ATOM 847 N N . GLU A 1 104 ? -8.587 5.306 -3.550 1.00 92.69 104 GLU A N 1
ATOM 848 C CA . GLU A 1 104 ? -9.363 6.013 -2.528 1.00 92.69 104 GLU A CA 1
ATOM 849 C C . GLU A 1 104 ? -10.760 5.410 -2.375 1.00 92.69 104 GLU A C 1
ATOM 851 O O . GLU A 1 104 ? -11.331 4.848 -3.317 1.00 92.69 104 GLU A O 1
ATOM 856 N N . GLY A 1 105 ? -11.322 5.539 -1.172 1.00 90.44 105 GLY A N 1
ATOM 857 C CA . GLY A 1 105 ? -12.684 5.095 -0.882 1.00 90.44 105 GLY A CA 1
ATOM 858 C C . GLY A 1 105 ? -12.881 3.607 -1.184 1.00 90.44 105 GLY A C 1
ATOM 859 O O . GLY A 1 105 ? -12.204 2.755 -0.609 1.00 90.44 105 GLY A O 1
ATOM 860 N N . GLU A 1 106 ? -13.816 3.286 -2.078 1.00 90.19 106 GLU A N 1
ATOM 861 C CA . GLU A 1 106 ? -14.138 1.900 -2.442 1.00 90.19 106 GLU A CA 1
ATOM 862 C C . GLU A 1 106 ? -12.999 1.184 -3.170 1.00 90.19 106 GLU A C 1
ATOM 864 O O . GLU A 1 106 ? -12.732 0.022 -2.880 1.00 90.19 106 GLU A O 1
ATOM 869 N N . THR A 1 107 ? -12.269 1.876 -4.048 1.00 92.31 107 THR A N 1
ATOM 870 C CA . THR A 1 107 ? -11.159 1.265 -4.804 1.00 92.31 107 THR A CA 1
ATOM 871 C C . THR A 1 107 ? -10.043 0.765 -3.888 1.00 92.31 107 THR A C 1
ATOM 873 O O . THR A 1 107 ? -9.458 -0.287 -4.138 1.00 92.31 107 THR A O 1
ATOM 876 N N . LEU A 1 108 ? -9.791 1.475 -2.783 1.00 92.50 108 LEU A N 1
ATOM 877 C CA . LEU A 1 108 ? -8.818 1.075 -1.770 1.00 92.50 108 LEU A CA 1
ATOM 878 C C . LEU A 1 108 ? -9.277 -0.180 -1.011 1.00 92.50 108 LEU A C 1
ATOM 880 O O . LEU A 1 108 ? -8.471 -1.077 -0.766 1.00 92.50 108 LEU A O 1
ATOM 884 N N . LYS A 1 109 ? -10.574 -0.264 -0.685 1.00 90.50 109 LYS A N 1
ATOM 885 C CA . LYS A 1 109 ? -11.172 -1.441 -0.034 1.00 90.50 109 LYS A CA 1
ATOM 886 C C . LYS A 1 109 ? -11.130 -2.663 -0.948 1.00 90.50 109 LYS A C 1
ATOM 888 O O . LYS A 1 109 ? -10.589 -3.689 -0.556 1.00 90.50 109 LYS A O 1
ATOM 893 N N . TYR A 1 110 ? -11.613 -2.533 -2.183 1.00 93.31 110 TYR A N 1
ATOM 894 C CA . TYR A 1 110 ? -11.603 -3.638 -3.141 1.00 93.31 110 TYR A CA 1
ATOM 895 C C . TYR A 1 110 ? -10.186 -4.134 -3.418 1.00 93.31 110 TYR A C 1
ATOM 897 O O . TYR A 1 110 ? -9.961 -5.341 -3.469 1.00 93.31 110 TYR A O 1
ATOM 905 N N . PHE A 1 111 ? -9.214 -3.224 -3.540 1.00 93.06 111 PHE A N 1
ATOM 906 C CA . PHE A 1 111 ? -7.816 -3.610 -3.698 1.00 93.06 111 PHE A CA 1
ATOM 907 C C . PHE A 1 111 ? -7.312 -4.441 -2.514 1.00 93.06 111 PHE A C 1
ATOM 909 O O . PHE A 1 111 ? -6.686 -5.480 -2.734 1.00 93.06 111 PHE A O 1
ATOM 916 N N . ALA A 1 112 ? -7.623 -4.033 -1.277 1.00 90.25 112 ALA A N 1
ATOM 917 C CA . ALA A 1 112 ? -7.289 -4.807 -0.083 1.00 90.25 112 ALA A CA 1
ATOM 918 C C . ALA A 1 112 ? -7.885 -6.225 -0.146 1.00 90.25 112 ALA A C 1
ATOM 920 O O . ALA A 1 112 ? -7.210 -7.200 0.191 1.00 90.25 112 ALA A O 1
ATOM 921 N N . ASP A 1 113 ? -9.112 -6.357 -0.645 1.00 92.19 113 ASP A N 1
ATOM 922 C CA . ASP A 1 113 ? -9.827 -7.632 -0.768 1.00 92.19 113 ASP A CA 1
ATOM 923 C C . ASP A 1 113 ? -9.413 -8.477 -1.985 1.00 92.19 113 ASP A C 1
ATOM 925 O O . ASP A 1 113 ? -9.943 -9.567 -2.188 1.00 92.19 113 ASP A O 1
ATOM 929 N N . GLY A 1 114 ? -8.414 -8.033 -2.752 1.00 90.38 114 GLY A N 1
ATOM 930 C CA . GLY A 1 114 ? -7.815 -8.817 -3.832 1.00 90.38 114 GLY A CA 1
ATOM 931 C C . GLY A 1 114 ? -8.135 -8.322 -5.240 1.00 90.38 114 GLY A C 1
ATOM 932 O O . GLY A 1 114 ? -7.675 -8.939 -6.200 1.00 90.38 114 GLY A O 1
ATOM 933 N N . ALA A 1 115 ? -8.859 -7.209 -5.388 1.00 91.44 115 ALA A N 1
ATOM 934 C CA . ALA A 1 115 ? -9.095 -6.612 -6.697 1.00 91.44 115 ALA A CA 1
ATOM 935 C C . ALA A 1 115 ? -7.786 -6.163 -7.368 1.00 91.44 115 ALA A C 1
ATOM 937 O O . ALA A 1 115 ? -6.748 -5.954 -6.721 1.00 91.44 115 ALA A O 1
ATOM 938 N N . GLU A 1 116 ? -7.848 -6.031 -8.690 1.00 89.19 116 GLU A N 1
ATOM 939 C CA . GLU A 1 116 ? -6.755 -5.500 -9.494 1.00 89.19 116 GLU A CA 1
ATOM 940 C C . GLU A 1 116 ? -6.521 -4.011 -9.217 1.00 89.19 116 GLU A C 1
ATOM 942 O O . GLU A 1 116 ? -7.360 -3.303 -8.653 1.00 89.19 116 GLU A O 1
ATOM 947 N N . LEU A 1 117 ? -5.343 -3.529 -9.612 1.00 87.38 117 LEU A N 1
ATOM 948 C CA . LEU A 1 117 ? -5.034 -2.108 -9.543 1.00 87.38 117 LEU A CA 1
ATOM 949 C C . LEU A 1 117 ? -5.922 -1.312 -10.512 1.00 87.38 117 LEU A C 1
ATOM 951 O O . LEU A 1 117 ? -6.191 -1.784 -11.618 1.00 87.38 117 LEU A O 1
ATOM 955 N N . PRO A 1 118 ? -6.316 -0.075 -10.155 1.00 88.50 118 PRO A N 1
ATOM 956 C CA . PRO A 1 118 ? -7.046 0.782 -11.075 1.00 88.50 118 PRO A CA 1
ATOM 957 C C . PRO A 1 118 ? -6.199 1.111 -12.310 1.00 88.50 118 PRO A C 1
ATOM 959 O O . PRO A 1 118 ? -4.961 1.051 -12.288 1.00 88.50 118 PRO A O 1
ATOM 962 N N . VAL A 1 119 ? -6.892 1.490 -13.385 1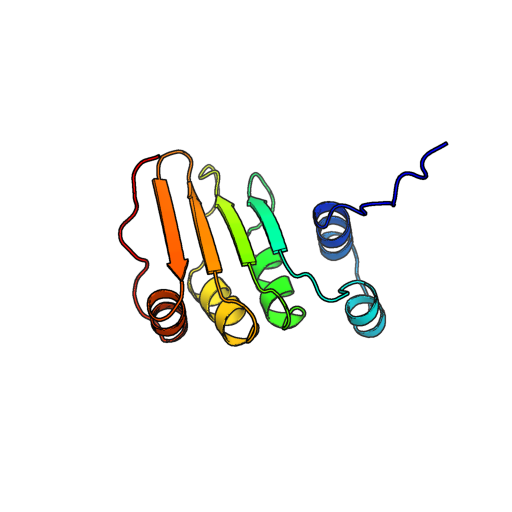.00 88.12 119 VAL A N 1
ATOM 963 C CA . VAL A 1 119 ? -6.270 1.911 -14.643 1.00 88.12 119 VAL A CA 1
ATOM 964 C C . VAL A 1 119 ? -5.291 3.051 -14.374 1.00 88.12 119 VAL A C 1
ATOM 966 O O . VAL A 1 119 ? -5.596 3.997 -13.646 1.00 88.12 119 VAL A O 1
ATOM 969 N N . ALA A 1 120 ? -4.098 2.937 -14.953 1.00 88.38 120 ALA A N 1
ATOM 970 C CA . ALA A 1 120 ? -3.062 3.942 -14.808 1.00 88.38 120 ALA A CA 1
ATOM 971 C C . ALA A 1 120 ? -3.419 5.193 -15.620 1.00 88.38 120 ALA A C 1
ATOM 973 O O . ALA A 1 120 ? -3.807 5.091 -16.783 1.00 88.38 120 ALA A O 1
ATOM 974 N N . GLN A 1 121 ? -3.265 6.364 -15.014 1.00 87.94 121 GLN A N 1
ATOM 975 C CA . GLN A 1 121 ? -3.388 7.651 -15.691 1.00 87.94 121 GLN A CA 1
ATOM 976 C C . GLN A 1 121 ? -1.996 8.112 -16.109 1.00 87.94 121 GLN A C 1
ATOM 978 O O . GLN A 1 121 ? -1.065 8.035 -15.309 1.00 87.94 121 GLN A O 1
ATOM 983 N N . TYR A 1 122 ? -1.839 8.552 -17.355 1.00 84.44 122 TYR A N 1
ATOM 984 C CA . TYR A 1 122 ? -0.573 9.121 -17.813 1.00 84.44 122 TYR A CA 1
ATOM 985 C C . TYR A 1 122 ? -0.306 10.443 -17.095 1.00 84.44 122 TYR A C 1
ATOM 987 O O . TYR A 1 122 ? -1.227 11.237 -16.896 1.00 84.44 122 TYR A O 1
ATOM 995 N N . ARG A 1 123 ? 0.948 10.624 -16.686 1.00 67.75 123 ARG A N 1
ATOM 996 C CA . ARG A 1 123 ? 1.438 11.836 -16.030 1.00 67.75 123 ARG A CA 1
ATOM 997 C C . ARG A 1 123 ? 2.042 12.811 -17.027 1.00 67.75 123 ARG A C 1
ATOM 999 O O . ARG A 1 123 ? 2.640 12.332 -18.015 1.00 67.75 123 ARG A O 1
#